Protein AF-A0A6P6FHD8-F1 (afdb_monomer_lite)

Structure (mmCIF, N/CA/C/O backbone):
data_AF-A0A6P6FHD8-F1
#
_entry.id   AF-A0A6P6FHD8-F1
#
loop_
_atom_site.group_PDB
_atom_site.id
_atom_site.type_symbol
_atom_site.label_atom_id
_atom_site.label_alt_id
_atom_site.label_comp_id
_atom_site.label_asym_id
_atom_site.label_entity_id
_atom_site.label_seq_id
_atom_site.pdbx_PDB_ins_code
_atom_site.Cartn_x
_atom_site.Cartn_y
_atom_site.Cartn_z
_atom_site.occupancy
_atom_site.B_iso_or_equiv
_atom_site.auth_seq_id
_atom_site.auth_comp_id
_atom_site.auth_asym_id
_atom_site.auth_atom_id
_atom_site.pdbx_PDB_model_num
ATOM 1 N N . MET A 1 1 ? 5.700 -15.766 -8.467 1.00 61.38 1 MET A N 1
ATOM 2 C CA . MET A 1 1 ? 6.392 -15.559 -9.759 1.00 61.38 1 MET A CA 1
ATOM 3 C C . MET A 1 1 ? 6.489 -14.069 -10.094 1.00 61.38 1 MET A C 1
ATOM 5 O O . MET A 1 1 ? 7.600 -13.615 -10.297 1.00 61.38 1 MET A O 1
ATOM 9 N N . ILE A 1 2 ? 5.397 -13.292 -10.017 1.00 71.56 2 ILE A N 1
ATOM 10 C CA . ILE A 1 2 ? 5.391 -11.840 -10.323 1.00 71.56 2 ILE A CA 1
ATOM 11 C C . ILE A 1 2 ? 6.159 -10.970 -9.311 1.00 71.56 2 ILE A C 1
ATOM 13 O O . ILE A 1 2 ? 6.911 -10.109 -9.736 1.00 71.56 2 ILE A O 1
ATOM 17 N N . HIS A 1 3 ? 6.087 -11.241 -8.001 1.00 72.62 3 HIS A N 1
ATOM 18 C CA . HIS A 1 3 ? 6.892 -10.513 -6.996 1.00 72.62 3 HIS A CA 1
ATOM 19 C C . HIS A 1 3 ? 8.392 -10.468 -7.352 1.00 72.62 3 HIS A C 1
ATOM 21 O O . HIS A 1 3 ? 9.055 -9.465 -7.118 1.00 72.62 3 HIS A O 1
ATOM 27 N N . LYS A 1 4 ? 8.956 -11.543 -7.922 1.00 75.69 4 LYS A N 1
ATOM 28 C CA . LYS A 1 4 ? 10.381 -11.575 -8.298 1.00 75.69 4 LYS A CA 1
ATOM 29 C C . LYS A 1 4 ? 10.700 -10.624 -9.457 1.00 75.69 4 LYS A C 1
ATOM 31 O O . LYS A 1 4 ? 11.794 -10.083 -9.502 1.00 75.69 4 LYS A O 1
ATOM 36 N N . ALA A 1 5 ? 9.731 -10.374 -10.339 1.00 73.56 5 ALA A N 1
ATOM 37 C CA . ALA A 1 5 ? 9.878 -9.441 -11.452 1.00 73.56 5 ALA A CA 1
ATOM 38 C C . ALA A 1 5 ? 9.969 -7.971 -10.993 1.00 73.56 5 ALA A C 1
ATOM 40 O O . ALA A 1 5 ? 10.436 -7.127 -11.744 1.00 73.56 5 ALA A O 1
ATOM 41 N N . LEU A 1 6 ? 9.592 -7.661 -9.745 1.00 72.75 6 LEU A N 1
ATOM 42 C CA . LEU A 1 6 ? 9.785 -6.336 -9.138 1.00 72.75 6 LEU A CA 1
ATOM 43 C C . LEU A 1 6 ? 11.226 -6.113 -8.631 1.00 72.75 6 LEU A C 1
ATOM 45 O O . LEU A 1 6 ? 11.512 -5.097 -8.006 1.00 72.75 6 LEU A O 1
ATOM 49 N N . GLY A 1 7 ? 12.141 -7.058 -8.877 1.00 74.94 7 GLY A N 1
ATOM 50 C CA . GLY A 1 7 ? 13.562 -6.914 -8.569 1.00 74.94 7 GLY A CA 1
ATOM 51 C C . GLY A 1 7 ? 14.296 -5.956 -9.515 1.00 74.94 7 GLY A C 1
ATOM 52 O O . GLY A 1 7 ? 13.869 -5.714 -10.645 1.00 74.94 7 GLY A O 1
ATOM 53 N N . TYR A 1 8 ? 15.444 -5.443 -9.060 1.00 73.31 8 TYR A N 1
ATOM 54 C CA . TYR A 1 8 ? 16.294 -4.503 -9.814 1.00 73.31 8 TYR A CA 1
ATOM 55 C C . TYR A 1 8 ? 16.806 -5.045 -11.151 1.00 73.31 8 TYR A C 1
ATOM 57 O O . TYR A 1 8 ? 17.111 -4.276 -12.055 1.00 73.31 8 TYR A O 1
ATOM 65 N N . GLU A 1 9 ? 16.887 -6.364 -11.302 1.00 74.94 9 GLU A N 1
ATOM 66 C CA . GLU A 1 9 ? 17.326 -7.009 -12.543 1.00 74.94 9 GLU A CA 1
ATOM 67 C C . GLU A 1 9 ? 16.374 -6.765 -13.736 1.00 74.94 9 GLU A C 1
ATOM 69 O O . GLU A 1 9 ? 16.738 -7.051 -14.872 1.00 74.94 9 GLU A O 1
ATOM 74 N N . TYR A 1 10 ? 15.192 -6.179 -13.495 1.00 77.12 10 TYR A N 1
ATOM 75 C CA . TYR A 1 10 ? 14.176 -5.871 -14.509 1.00 77.12 10 TYR A CA 1
ATOM 76 C C . TYR A 1 10 ? 13.843 -4.376 -14.638 1.00 77.12 10 TYR A C 1
ATOM 78 O O . TYR A 1 10 ? 12.777 -4.038 -15.153 1.00 77.12 10 TYR A O 1
ATOM 86 N N . LEU A 1 11 ? 14.733 -3.480 -14.193 1.00 76.06 11 LEU A N 1
ATOM 87 C CA . LEU A 1 11 ? 14.525 -2.020 -14.184 1.00 76.06 11 LEU A CA 1
ATOM 88 C C . LEU A 1 11 ? 13.953 -1.456 -15.499 1.00 76.06 11 LEU A C 1
ATOM 90 O O . LEU A 1 11 ? 13.030 -0.646 -15.470 1.00 76.06 11 LEU A O 1
ATOM 94 N N . GLU A 1 12 ? 14.458 -1.906 -16.650 1.00 79.81 12 GLU A N 1
ATOM 95 C CA . GLU A 1 12 ? 14.020 -1.430 -17.974 1.00 79.81 12 GLU A CA 1
ATOM 96 C C . GLU A 1 12 ? 12.585 -1.847 -18.339 1.00 79.81 12 GLU A C 1
ATOM 98 O O . GLU A 1 12 ? 11.952 -1.223 -19.188 1.00 79.81 12 GLU A O 1
ATOM 103 N N . ALA A 1 13 ? 12.052 -2.887 -17.692 1.00 82.56 13 ALA A N 1
ATOM 104 C CA . ALA A 1 13 ? 10.719 -3.429 -17.942 1.00 82.56 13 ALA A CA 1
ATOM 105 C C . ALA A 1 13 ? 9.700 -3.063 -16.850 1.00 82.56 13 ALA A C 1
ATOM 107 O O . ALA A 1 13 ? 8.546 -3.493 -16.918 1.00 82.56 13 ALA A O 1
ATOM 108 N N . TRP A 1 14 ? 10.097 -2.290 -15.834 1.00 83.94 14 TRP A N 1
ATOM 109 C CA . TRP A 1 14 ? 9.250 -2.018 -14.674 1.00 83.94 14 TRP A CA 1
ATOM 110 C C . TRP A 1 14 ? 7.933 -1.322 -15.016 1.00 83.94 14 TRP A C 1
ATOM 112 O O . TRP A 1 14 ? 6.928 -1.670 -14.407 1.00 83.94 14 TRP A O 1
ATOM 122 N N . CYS A 1 15 ? 7.891 -0.427 -16.007 1.00 83.25 15 CYS A N 1
ATOM 123 C CA . CYS A 1 15 ? 6.630 0.186 -16.441 1.00 83.25 15 CYS A CA 1
ATOM 124 C C . CYS A 1 15 ? 5.592 -0.884 -16.834 1.00 83.25 15 CYS A C 1
ATOM 126 O O . CYS A 1 15 ? 4.497 -0.926 -16.281 1.00 83.25 15 CYS A O 1
ATOM 128 N N . TYR A 1 16 ? 5.984 -1.848 -17.672 1.00 87.06 16 TYR A N 1
ATOM 129 C CA . TYR A 1 16 ? 5.112 -2.948 -18.087 1.00 87.06 16 TYR A CA 1
ATOM 130 C C . TYR A 1 16 ? 4.772 -3.905 -16.939 1.00 87.06 16 TYR A C 1
ATOM 132 O O . TYR A 1 16 ? 3.665 -4.441 -16.876 1.00 87.06 16 TYR A O 1
ATOM 140 N N . ILE A 1 17 ? 5.718 -4.146 -16.027 1.00 89.69 17 ILE A N 1
ATOM 141 C CA . ILE A 1 17 ? 5.516 -5.047 -14.885 1.00 89.69 17 ILE A CA 1
ATOM 142 C C . ILE A 1 17 ? 4.525 -4.441 -13.885 1.00 89.69 17 ILE A C 1
ATOM 144 O O . ILE A 1 17 ? 3.681 -5.166 -13.354 1.00 89.69 17 ILE A O 1
ATOM 148 N N . LEU A 1 18 ? 4.594 -3.133 -13.640 1.00 91.75 18 LEU A N 1
ATOM 149 C CA . LEU A 1 18 ? 3.688 -2.419 -12.741 1.00 91.75 18 LEU A CA 1
ATOM 150 C C . LEU A 1 18 ? 2.270 -2.357 -13.320 1.00 91.75 18 LEU A C 1
ATOM 152 O O . LEU A 1 18 ? 1.322 -2.709 -12.615 1.00 91.75 18 LEU A O 1
ATOM 156 N N . ASP A 1 19 ? 2.132 -2.064 -14.614 1.00 90.81 19 ASP A N 1
ATOM 157 C CA . ASP A 1 19 ? 0.843 -2.107 -15.315 1.00 90.81 19 ASP A CA 1
ATOM 158 C C . ASP A 1 19 ? 0.211 -3.504 -15.275 1.00 90.81 19 ASP A C 1
ATOM 160 O O . ASP A 1 19 ? -0.961 -3.673 -14.921 1.00 90.81 19 ASP A O 1
ATOM 164 N N . LEU A 1 20 ? 1.001 -4.542 -15.570 1.00 92.62 20 LEU A N 1
ATOM 165 C CA . LEU A 1 20 ? 0.544 -5.927 -15.485 1.00 92.62 20 LEU A CA 1
ATOM 166 C C . LEU A 1 20 ? 0.129 -6.296 -14.057 1.00 92.62 20 LEU A C 1
ATOM 168 O O . LEU A 1 20 ? -0.837 -7.033 -13.858 1.00 92.62 20 LEU A O 1
ATOM 172 N N . THR A 1 21 ? 0.840 -5.781 -13.057 1.00 92.12 21 THR A N 1
ATOM 173 C CA . THR A 1 21 ? 0.523 -6.014 -11.648 1.00 92.12 21 THR A CA 1
ATOM 174 C C . THR A 1 21 ? -0.792 -5.339 -11.253 1.00 92.12 21 THR A C 1
ATOM 176 O O . THR A 1 21 ? -1.614 -5.955 -10.572 1.00 92.12 21 THR A O 1
ATOM 179 N N . ALA A 1 22 ? -1.050 -4.118 -11.728 1.00 93.50 22 ALA A N 1
ATOM 180 C CA . ALA A 1 22 ? -2.329 -3.444 -11.530 1.00 93.50 22 ALA A CA 1
ATOM 181 C C . ALA A 1 22 ? -3.490 -4.250 -12.142 1.00 93.50 22 ALA A C 1
ATOM 183 O O . ALA A 1 22 ? -4.496 -4.507 -11.472 1.00 93.50 22 ALA A O 1
ATOM 184 N N . LEU A 1 23 ? -3.322 -4.723 -13.383 1.00 93.00 23 LEU A N 1
ATOM 185 C CA . LEU A 1 23 ? -4.288 -5.594 -14.061 1.00 93.00 23 LEU A CA 1
ATOM 186 C C . LEU A 1 23 ? -4.502 -6.911 -13.307 1.00 93.00 23 LEU A C 1
ATOM 188 O O . LEU A 1 23 ? -5.639 -7.364 -13.153 1.00 93.00 23 LEU A O 1
ATOM 192 N N . LEU A 1 24 ? -3.431 -7.513 -12.785 1.00 91.75 24 LEU A N 1
ATOM 193 C CA . LEU A 1 24 ? -3.511 -8.735 -11.991 1.00 91.75 24 LEU A CA 1
ATOM 194 C C . LEU A 1 24 ? -4.418 -8.546 -10.771 1.00 91.75 24 LEU A C 1
ATOM 196 O O . LEU A 1 24 ? -5.287 -9.392 -10.541 1.00 91.75 24 LEU A O 1
ATOM 200 N N . PHE A 1 25 ? -4.255 -7.456 -10.010 1.00 92.19 25 PHE A N 1
ATOM 201 C CA . PHE A 1 25 ? -5.134 -7.159 -8.875 1.00 92.19 25 PHE A CA 1
ATOM 202 C C . PHE A 1 25 ? -6.593 -7.048 -9.318 1.00 92.19 25 PHE A C 1
ATOM 204 O O . PHE A 1 25 ? -7.464 -7.677 -8.717 1.00 92.19 25 PHE A O 1
ATOM 211 N N . GLN A 1 26 ? -6.863 -6.314 -10.397 1.00 90.56 26 GLN A N 1
ATOM 212 C CA . GLN A 1 26 ? -8.224 -6.107 -10.901 1.00 90.56 26 GLN A CA 1
ATOM 213 C C . GLN A 1 26 ? -8.906 -7.417 -11.329 1.00 90.56 26 GLN A C 1
ATOM 215 O O . GLN A 1 26 ? -10.087 -7.616 -11.043 1.00 90.56 26 GLN A O 1
ATOM 220 N N . VAL A 1 27 ? -8.172 -8.335 -11.968 1.00 88.81 27 VAL A N 1
ATOM 221 C CA . VAL A 1 27 ? -8.723 -9.604 -12.478 1.00 88.81 27 VAL A CA 1
ATOM 222 C C . VAL A 1 27 ? -8.851 -10.661 -11.379 1.00 88.81 27 VAL A C 1
ATOM 224 O O . VAL A 1 27 ? -9.877 -11.330 -11.265 1.00 88.81 27 VAL A O 1
ATOM 227 N N . THR A 1 28 ? -7.809 -10.835 -10.563 1.00 83.38 28 THR A N 1
ATOM 228 C CA . THR A 1 28 ? -7.702 -11.960 -9.608 1.00 83.38 28 THR A CA 1
ATOM 229 C C . THR A 1 28 ? -8.173 -11.619 -8.198 1.00 83.38 28 THR A C 1
ATOM 231 O O . THR A 1 28 ? -8.321 -12.497 -7.347 1.00 83.38 28 THR A O 1
ATOM 234 N N . GLY A 1 29 ? -8.463 -10.347 -7.955 1.00 69.06 29 GLY A N 1
ATOM 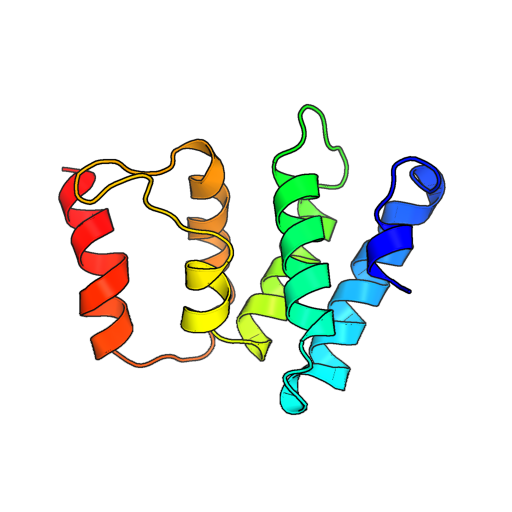235 C CA . GLY A 1 29 ? -8.748 -9.776 -6.654 1.00 69.06 29 GLY A CA 1
ATOM 236 C C . GLY A 1 29 ? -9.792 -10.470 -5.790 1.00 69.06 29 GLY A C 1
ATOM 237 O O . GLY A 1 29 ? -9.639 -10.579 -4.573 1.00 69.06 29 GLY A O 1
ATOM 238 N N . LYS A 1 30 ? -10.837 -11.005 -6.426 1.00 69.81 30 LYS A N 1
ATOM 239 C CA . LYS A 1 30 ? -11.930 -11.704 -5.735 1.00 69.81 30 LYS A CA 1
ATOM 240 C C . LYS A 1 30 ? -11.475 -12.997 -5.054 1.00 69.81 30 LYS A C 1
ATOM 242 O O . LYS A 1 30 ? -12.120 -13.431 -4.107 1.00 69.81 30 LYS A O 1
ATOM 247 N N . ALA A 1 31 ? -10.369 -13.590 -5.503 1.00 67.62 31 ALA A N 1
ATOM 248 C CA . ALA A 1 31 ? -9.838 -14.830 -4.948 1.00 67.62 31 ALA A CA 1
ATOM 249 C C . ALA A 1 31 ? -9.008 -14.628 -3.664 1.00 67.62 31 ALA A C 1
ATOM 251 O O . ALA A 1 31 ? -8.616 -15.627 -3.067 1.00 67.62 31 ALA A O 1
ATOM 252 N N . ARG A 1 32 ? -8.721 -13.373 -3.247 1.00 68.38 32 ARG A N 1
ATOM 253 C CA . ARG A 1 32 ? -7.929 -13.008 -2.043 1.00 68.38 32 ARG A CA 1
ATOM 254 C C . ARG A 1 32 ? -6.730 -13.939 -1.792 1.00 68.38 32 ARG A C 1
ATOM 256 O O . ARG A 1 32 ? -6.507 -14.421 -0.685 1.00 68.38 32 ARG A O 1
ATOM 263 N N . SER A 1 33 ? -5.965 -14.216 -2.847 1.00 78.81 33 SER A N 1
ATOM 264 C CA . SER A 1 33 ? -4.816 -15.120 -2.767 1.00 78.81 33 SER A CA 1
ATOM 265 C C . SER A 1 33 ? -3.720 -14.527 -1.871 1.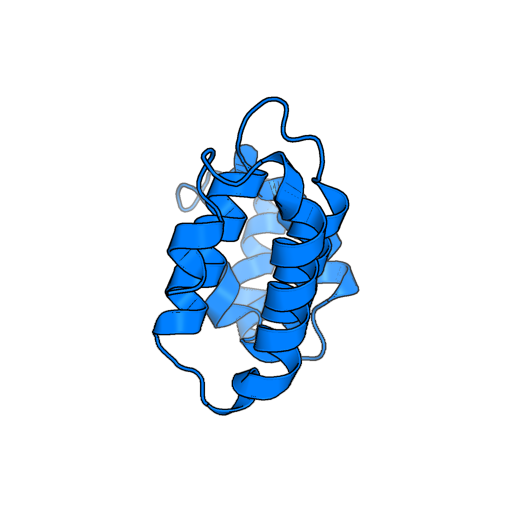00 78.81 33 SER A C 1
ATOM 267 O O . SER A 1 33 ? -3.409 -13.342 -2.018 1.00 78.81 33 SER A O 1
ATOM 269 N N . PRO A 1 34 ? -3.054 -15.325 -1.012 1.00 83.94 34 PRO A N 1
ATOM 270 C CA . PRO A 1 34 ? -1.920 -14.857 -0.208 1.00 83.94 34 PRO A CA 1
ATOM 271 C C . PRO A 1 34 ? -0.779 -14.295 -1.071 1.00 83.94 34 PRO A C 1
ATOM 273 O O . PRO A 1 34 ? -0.036 -13.423 -0.635 1.00 83.94 34 PRO A O 1
ATOM 276 N N . GLN A 1 35 ? -0.675 -14.720 -2.334 1.00 85.94 35 GLN A N 1
ATOM 277 C CA . GLN A 1 35 ? 0.312 -14.183 -3.271 1.00 85.94 35 GLN A CA 1
ATOM 278 C C . GLN A 1 35 ? 0.083 -12.699 -3.597 1.00 85.94 35 GLN A C 1
ATOM 280 O O . GLN A 1 35 ? 1.047 -11.988 -3.859 1.00 85.94 35 GLN A O 1
ATOM 285 N N . LEU A 1 36 ? -1.168 -12.223 -3.572 1.00 87.50 36 LEU A N 1
ATOM 286 C CA . LEU A 1 36 ? -1.493 -10.813 -3.816 1.00 87.50 36 LEU A CA 1
ATOM 287 C C . LEU A 1 36 ? -1.010 -9.919 -2.672 1.00 87.50 36 LEU A C 1
ATOM 289 O O . LEU A 1 36 ? -0.561 -8.803 -2.917 1.00 87.50 36 LEU A O 1
ATOM 293 N N . VAL A 1 37 ? -1.052 -10.427 -1.438 1.00 89.75 37 VAL A N 1
ATOM 294 C CA . VAL A 1 37 ? -0.526 -9.728 -0.257 1.00 89.75 37 VAL A CA 1
ATOM 295 C C . VAL A 1 37 ? 0.992 -9.586 -0.359 1.00 89.75 37 VAL A C 1
ATOM 297 O O . VAL A 1 37 ? 1.525 -8.505 -0.130 1.00 89.75 37 VAL A O 1
ATOM 300 N N . GLU A 1 38 ? 1.689 -10.644 -0.777 1.00 90.94 38 GLU A N 1
ATOM 301 C CA . GLU A 1 38 ? 3.140 -10.596 -0.982 1.00 90.94 38 GLU A CA 1
ATOM 302 C C . GLU A 1 38 ? 3.533 -9.612 -2.093 1.00 90.94 38 GLU A C 1
ATOM 304 O O . GLU A 1 38 ? 4.472 -8.844 -1.919 1.00 90.94 38 GLU A O 1
ATOM 309 N N . ILE A 1 39 ? 2.789 -9.571 -3.205 1.00 92.06 39 ILE A N 1
ATOM 310 C CA . ILE A 1 39 ? 3.019 -8.591 -4.281 1.00 92.06 39 ILE A CA 1
ATOM 311 C C . ILE A 1 39 ? 2.805 -7.157 -3.777 1.00 92.06 39 ILE A C 1
ATOM 313 O O . ILE A 1 39 ? 3.607 -6.275 -4.076 1.00 92.06 39 ILE A O 1
ATOM 317 N N . LEU A 1 40 ? 1.751 -6.914 -2.989 1.00 93.69 40 LEU A N 1
ATOM 318 C CA . LEU A 1 40 ? 1.512 -5.599 -2.396 1.00 93.69 40 LEU A CA 1
ATOM 319 C C . LEU A 1 40 ? 2.658 -5.183 -1.460 1.00 93.69 40 LEU A C 1
ATOM 321 O O . LEU A 1 40 ? 3.040 -4.013 -1.459 1.00 93.69 40 LEU A O 1
ATOM 325 N N . ARG A 1 41 ? 3.241 -6.127 -0.707 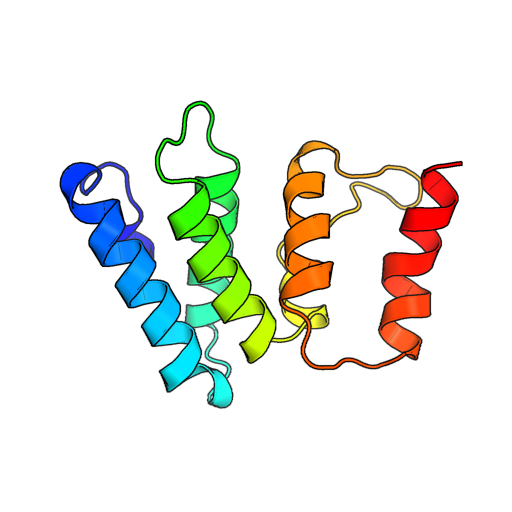1.00 93.31 41 ARG A N 1
ATOM 326 C CA . ARG A 1 41 ? 4.396 -5.853 0.162 1.00 93.31 41 ARG A CA 1
ATOM 327 C C . ARG A 1 41 ? 5.587 -5.370 -0.659 1.00 93.31 41 ARG A C 1
ATOM 329 O O . ARG A 1 41 ? 6.140 -4.322 -0.338 1.00 93.31 41 ARG A O 1
ATOM 336 N N . SER A 1 42 ? 5.925 -6.064 -1.748 1.00 92.44 42 SER A N 1
ATOM 337 C CA . SER A 1 42 ? 7.032 -5.649 -2.622 1.00 92.44 42 SER A CA 1
ATOM 338 C C . SER A 1 42 ? 6.777 -4.290 -3.253 1.00 92.44 42 SER A C 1
ATOM 340 O O . SER A 1 42 ? 7.699 -3.494 -3.350 1.00 92.44 42 SER A O 1
ATOM 342 N N . LEU A 1 43 ? 5.542 -4.009 -3.685 1.00 92.94 43 LEU A N 1
ATOM 343 C CA . LEU A 1 43 ? 5.194 -2.705 -4.256 1.00 92.94 43 LEU A CA 1
ATOM 344 C C . LEU A 1 43 ? 5.378 -1.581 -3.237 1.00 92.94 43 LEU A C 1
ATOM 346 O O . LEU A 1 43 ? 5.898 -0.523 -3.575 1.00 92.94 43 LEU A O 1
ATOM 350 N N . ALA A 1 44 ? 4.984 -1.815 -1.987 1.00 92.69 44 ALA A N 1
ATOM 351 C CA . ALA A 1 44 ? 5.172 -0.853 -0.915 1.00 92.69 44 ALA A CA 1
ATOM 352 C C . ALA A 1 44 ? 6.661 -0.631 -0.609 1.00 92.69 44 ALA A C 1
ATOM 354 O O . ALA A 1 44 ? 7.084 0.503 -0.403 1.00 92.69 44 ALA A O 1
ATOM 355 N N . GLU A 1 45 ? 7.465 -1.690 -0.555 1.00 90.94 45 GLU A N 1
ATOM 356 C CA . GLU A 1 45 ? 8.920 -1.595 -0.370 1.00 90.94 45 GLU A CA 1
ATOM 357 C C . GLU A 1 45 ? 9.598 -0.876 -1.543 1.00 90.94 45 GLU A C 1
ATOM 359 O O . GLU A 1 45 ? 10.435 -0.001 -1.327 1.00 90.94 45 GLU A O 1
ATOM 364 N N . LEU A 1 46 ? 9.180 -1.182 -2.773 1.00 89.75 46 LEU A N 1
ATOM 365 C CA . LEU A 1 46 ? 9.653 -0.536 -3.992 1.00 89.75 46 LEU A CA 1
ATOM 366 C C . LEU A 1 46 ? 9.320 0.960 -3.995 1.00 89.75 46 LEU A C 1
ATOM 368 O O . LEU A 1 46 ? 10.174 1.784 -4.313 1.00 89.75 46 LEU A O 1
ATOM 372 N N . ARG A 1 47 ? 8.097 1.322 -3.589 1.00 90.50 47 ARG A N 1
ATOM 373 C CA . ARG A 1 47 ? 7.646 2.717 -3.510 1.00 90.50 47 ARG A CA 1
ATOM 374 C C . ARG A 1 47 ? 8.428 3.542 -2.486 1.00 90.50 47 ARG A C 1
ATOM 376 O O . ARG A 1 47 ? 8.645 4.734 -2.714 1.00 90.50 47 ARG A O 1
ATOM 383 N N . ASP A 1 48 ? 8.837 2.911 -1.388 1.00 88.38 48 ASP A N 1
ATOM 384 C CA . ASP A 1 48 ? 9.657 3.515 -0.332 1.00 88.38 48 ASP A CA 1
ATOM 385 C C . ASP A 1 48 ? 11.133 3.673 -0.727 1.00 88.38 48 ASP A C 1
ATOM 387 O O . ASP A 1 48 ? 11.894 4.339 -0.016 1.00 88.38 48 ASP A O 1
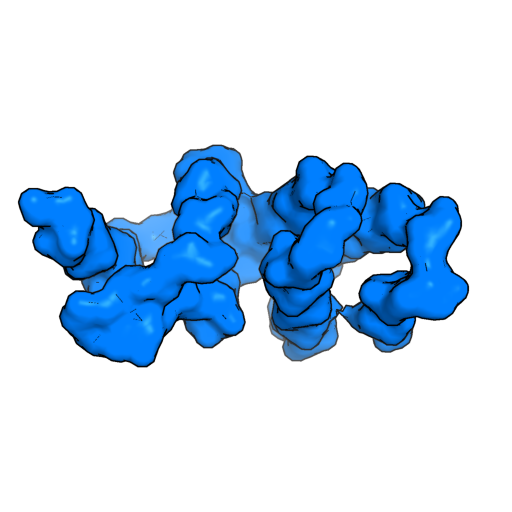ATOM 391 N N . PHE A 1 49 ? 11.565 3.060 -1.831 1.00 84.56 49 PHE A N 1
ATOM 392 C CA . PHE A 1 49 ? 12.957 3.098 -2.245 1.00 84.56 49 PHE A CA 1
ATOM 393 C C . PHE A 1 49 ? 13.379 4.499 -2.716 1.00 84.56 49 PHE A C 1
ATOM 395 O O . PHE A 1 49 ? 12.676 5.181 -3.467 1.00 84.56 49 PHE A O 1
ATOM 402 N N . TYR A 1 50 ? 14.563 4.936 -2.281 1.00 61.31 50 TYR A N 1
ATOM 403 C CA . TYR A 1 50 ? 15.100 6.258 -2.605 1.00 61.31 50 TYR A CA 1
ATOM 404 C C . TYR A 1 50 ? 15.388 6.379 -4.112 1.00 61.31 50 TYR A C 1
ATOM 406 O O . TYR A 1 50 ? 15.977 5.475 -4.701 1.00 61.31 50 TYR A O 1
ATOM 414 N N . ASN A 1 51 ? 15.012 7.505 -4.732 1.00 66.75 51 ASN A N 1
ATOM 415 C CA . ASN A 1 51 ? 15.187 7.773 -6.170 1.00 66.75 51 ASN A CA 1
ATOM 416 C C . ASN A 1 51 ? 14.413 6.846 -7.134 1.00 66.75 51 ASN A C 1
ATOM 418 O O . ASN A 1 51 ? 14.769 6.729 -8.307 1.00 66.75 51 ASN A O 1
ATOM 422 N N . PHE A 1 52 ? 13.333 6.211 -6.677 1.00 74.12 52 PHE A N 1
ATOM 423 C CA . PHE A 1 52 ? 12.444 5.467 -7.566 1.00 74.12 52 PHE A CA 1
ATOM 424 C C . PHE A 1 52 ? 11.774 6.410 -8.587 1.00 74.12 52 PHE A C 1
ATOM 426 O O . PHE A 1 52 ? 11.148 7.396 -8.206 1.00 74.12 52 PHE A O 1
ATOM 433 N N . SER A 1 53 ? 11.930 6.134 -9.886 1.00 80.31 53 SER A N 1
ATOM 434 C CA . SER A 1 53 ? 11.448 6.999 -10.978 1.00 80.31 53 SER A CA 1
ATOM 435 C C . SER A 1 53 ? 10.010 6.702 -11.414 1.00 80.31 53 SER A C 1
ATOM 437 O O . SER A 1 53 ? 9.333 7.592 -11.920 1.00 80.31 53 SER A O 1
ATOM 439 N N . LEU A 1 54 ? 9.524 5.479 -11.184 1.00 85.44 54 LEU A N 1
ATOM 440 C CA . LEU A 1 54 ? 8.203 4.997 -11.619 1.00 85.44 54 LEU A CA 1
ATOM 441 C C . LEU A 1 54 ? 7.163 5.070 -10.495 1.00 85.44 54 LEU A C 1
ATOM 443 O O . LEU A 1 54 ? 6.336 4.177 -10.309 1.00 85.44 54 LEU A O 1
ATOM 447 N N . ILE A 1 55 ? 7.240 6.143 -9.704 1.00 89.62 55 ILE A N 1
ATOM 448 C CA . ILE A 1 55 ? 6.383 6.384 -8.537 1.00 89.62 55 ILE A CA 1
ATOM 449 C C . ILE A 1 55 ? 4.910 6.239 -8.898 1.00 89.62 55 ILE A C 1
ATOM 451 O O . ILE A 1 55 ? 4.196 5.495 -8.233 1.00 89.62 55 ILE A O 1
ATOM 455 N N . ASN A 1 56 ? 4.483 6.911 -9.965 1.00 90.44 56 ASN A N 1
ATOM 456 C CA . ASN A 1 56 ? 3.082 6.948 -10.365 1.00 90.44 56 ASN A CA 1
ATOM 457 C C . ASN A 1 56 ? 2.571 5.560 -10.767 1.00 90.44 56 ASN A C 1
ATOM 459 O O . ASN A 1 56 ? 1.456 5.203 -10.405 1.00 90.44 56 ASN A O 1
ATOM 463 N N . ASP A 1 57 ? 3.387 4.761 -11.456 1.00 91.12 57 ASP A N 1
ATOM 464 C CA . ASP A 1 57 ? 3.018 3.410 -11.889 1.00 91.12 57 ASP A CA 1
ATOM 465 C C . ASP A 1 57 ? 2.902 2.452 -10.691 1.00 91.12 57 ASP A C 1
ATOM 467 O O . ASP A 1 57 ? 1.968 1.651 -10.601 1.00 91.12 57 ASP A O 1
ATOM 471 N N . ALA A 1 58 ? 3.805 2.570 -9.710 1.00 92.94 58 ALA A N 1
ATOM 472 C CA . ALA A 1 58 ? 3.705 1.796 -8.474 1.00 92.94 58 ALA A CA 1
ATOM 473 C C . ALA A 1 58 ? 2.496 2.220 -7.637 1.00 92.94 58 ALA A C 1
ATOM 475 O O . ALA A 1 58 ? 1.749 1.368 -7.159 1.00 92.94 58 ALA A O 1
ATOM 476 N N . GLU A 1 59 ? 2.267 3.524 -7.484 1.00 94.50 59 GLU A N 1
ATOM 477 C CA . GLU A 1 59 ? 1.095 4.059 -6.792 1.00 94.50 59 GLU A CA 1
ATOM 478 C C . GLU A 1 59 ? -0.209 3.663 -7.498 1.00 94.50 59 GLU A C 1
ATOM 480 O O . GLU A 1 59 ? -1.179 3.314 -6.827 1.00 94.50 59 GLU A O 1
ATOM 485 N N . TYR A 1 60 ? -0.222 3.600 -8.831 1.00 94.50 60 TYR A N 1
ATOM 486 C CA . TYR A 1 60 ? -1.345 3.087 -9.615 1.00 94.50 60 TYR A CA 1
ATOM 487 C C . TYR A 1 60 ? -1.620 1.605 -9.321 1.00 94.50 60 TYR A C 1
ATOM 489 O O . TYR A 1 60 ? -2.762 1.231 -9.029 1.00 94.50 60 TYR A O 1
ATOM 497 N N . ALA A 1 61 ? -0.583 0.761 -9.312 1.00 95.00 61 ALA A N 1
ATOM 498 C CA . ALA A 1 61 ? -0.712 -0.653 -8.960 1.00 95.00 61 ALA A CA 1
ATOM 499 C C . ALA A 1 61 ? -1.185 -0.855 -7.507 1.00 95.00 61 ALA A C 1
ATOM 501 O O . ALA A 1 61 ? -2.048 -1.697 -7.243 1.00 95.00 61 ALA A O 1
ATOM 502 N N . ILE A 1 62 ? -0.689 -0.044 -6.568 1.00 95.44 62 ILE A N 1
ATOM 503 C CA . ILE A 1 62 ? -1.130 -0.042 -5.165 1.00 95.44 62 ILE A CA 1
ATOM 504 C C . ILE A 1 62 ? -2.585 0.435 -5.054 1.00 95.44 62 ILE A C 1
ATOM 506 O O . ILE A 1 62 ? -3.377 -0.164 -4.328 1.00 95.44 62 ILE A O 1
ATOM 510 N N . GLY A 1 63 ? -2.984 1.452 -5.818 1.00 95.00 63 GLY A N 1
ATOM 511 C CA . GLY A 1 63 ? -4.367 1.920 -5.916 1.00 95.00 63 GLY A CA 1
ATOM 512 C C . GLY A 1 63 ? -5.324 0.831 -6.402 1.00 95.00 63 GLY A C 1
ATOM 513 O O . GLY A 1 63 ? -6.401 0.640 -5.830 1.00 95.00 63 GLY A O 1
ATOM 514 N N . ALA A 1 64 ? -4.915 0.057 -7.411 1.00 94.31 64 ALA A N 1
ATOM 515 C CA . ALA A 1 64 ? -5.661 -1.113 -7.868 1.00 94.31 64 ALA A CA 1
ATOM 516 C C . ALA A 1 64 ? -5.789 -2.174 -6.761 1.00 94.31 64 ALA A C 1
ATOM 518 O O . ALA A 1 64 ? -6.875 -2.724 -6.561 1.00 94.31 64 ALA A O 1
ATOM 519 N N . ALA A 1 65 ? -4.723 -2.413 -5.992 1.00 93.50 65 ALA A N 1
ATOM 520 C CA . ALA A 1 65 ? -4.757 -3.312 -4.843 1.00 93.50 65 ALA A CA 1
ATOM 521 C C . ALA A 1 65 ? -5.712 -2.819 -3.741 1.00 93.50 65 ALA A C 1
ATOM 523 O O . ALA A 1 65 ? -6.477 -3.623 -3.213 1.00 93.50 65 ALA A O 1
ATOM 524 N N . ILE A 1 66 ? -5.743 -1.516 -3.433 1.00 93.56 66 ILE A N 1
ATOM 525 C CA . ILE A 1 66 ? -6.658 -0.921 -2.438 1.00 93.56 66 ILE A CA 1
ATOM 526 C C . ILE A 1 66 ? -8.120 -1.168 -2.812 1.00 93.56 66 ILE A C 1
ATOM 528 O O . ILE A 1 66 ? -8.903 -1.626 -1.976 1.00 93.56 66 ILE A O 1
ATOM 532 N N . ARG A 1 67 ? -8.483 -0.924 -4.077 1.00 91.25 67 ARG A N 1
ATOM 533 C CA . ARG A 1 67 ? -9.852 -1.120 -4.593 1.00 91.25 67 ARG A CA 1
ATOM 534 C C . ARG A 1 67 ? -10.337 -2.562 -4.446 1.00 91.25 67 ARG A C 1
ATOM 536 O O . ARG A 1 67 ? -11.535 -2.807 -4.344 1.00 91.25 67 ARG A O 1
ATOM 543 N N . VAL A 1 68 ? -9.403 -3.504 -4.468 1.00 90.50 68 VAL A N 1
ATOM 544 C CA . VAL A 1 68 ? -9.658 -4.937 -4.571 1.00 90.50 68 VAL A CA 1
ATOM 545 C C . VAL A 1 68 ? -9.557 -5.655 -3.224 1.00 90.50 68 VAL A C 1
ATOM 547 O O . VAL A 1 68 ? -10.451 -6.414 -2.851 1.00 90.50 68 VAL A O 1
ATOM 550 N N . LEU A 1 69 ? -8.454 -5.448 -2.503 1.00 89.00 69 LEU A N 1
ATOM 551 C CA . LEU A 1 69 ? -8.153 -6.109 -1.232 1.00 89.00 69 LEU A CA 1
ATOM 552 C C . LEU A 1 69 ? -8.829 -5.411 -0.047 1.00 89.00 69 LEU A C 1
ATOM 554 O O . LEU A 1 69 ? -9.013 -6.030 1.004 1.00 89.00 69 LEU A O 1
ATOM 558 N N . GLY A 1 70 ? -9.223 -4.150 -0.231 1.00 88.50 70 GLY A N 1
ATOM 559 C CA . GLY A 1 70 ? -9.843 -3.323 0.789 1.00 88.50 70 GLY A CA 1
ATOM 560 C C . GLY A 1 70 ? -8.834 -2.673 1.732 1.00 88.50 70 GLY A C 1
ATOM 561 O O . GLY A 1 70 ? -7.679 -3.087 1.851 1.00 88.50 70 GLY A O 1
ATOM 562 N N . LEU A 1 71 ? -9.312 -1.638 2.420 1.00 88.38 71 LEU A N 1
ATOM 563 C CA . LEU A 1 71 ? -8.506 -0.795 3.299 1.00 88.38 71 LEU A CA 1
ATOM 564 C C . LEU A 1 71 ? -7.858 -1.576 4.451 1.00 88.38 71 LEU A C 1
ATOM 566 O O . LEU A 1 71 ? -6.689 -1.357 4.748 1.00 88.38 71 LEU A O 1
ATOM 570 N N . GLU A 1 72 ? -8.598 -2.497 5.068 1.00 87.56 72 GLU A N 1
ATOM 571 C CA . GLU A 1 72 ? -8.131 -3.289 6.211 1.00 87.56 72 GLU A CA 1
ATOM 572 C C . GLU A 1 72 ? -6.902 -4.132 5.857 1.00 87.56 72 GLU A C 1
ATOM 574 O O . GLU A 1 72 ? -5.864 -4.026 6.507 1.00 87.56 72 GLU A O 1
ATOM 579 N N . THR A 1 73 ? -6.974 -4.903 4.768 1.00 88.69 73 THR A N 1
ATOM 580 C CA . THR A 1 73 ? -5.848 -5.716 4.285 1.00 88.69 73 THR A CA 1
ATOM 581 C C . THR A 1 73 ? -4.623 -4.853 3.983 1.00 88.69 73 THR A C 1
ATOM 583 O O . THR A 1 73 ? -3.502 -5.226 4.323 1.00 88.69 73 THR A O 1
ATOM 586 N N . VAL A 1 74 ? -4.834 -3.694 3.350 1.00 91.94 74 VAL A N 1
ATOM 587 C CA . VAL A 1 74 ? -3.748 -2.785 2.968 1.00 91.94 74 VAL A CA 1
ATOM 588 C C . VAL A 1 74 ? -3.097 -2.155 4.192 1.00 91.94 74 VAL A C 1
ATOM 590 O O . VAL A 1 74 ? -1.877 -2.187 4.286 1.00 91.94 74 VAL A O 1
ATOM 593 N N . LEU A 1 75 ? -3.869 -1.610 5.135 1.00 90.56 75 LEU A N 1
ATOM 594 C CA . LEU A 1 75 ? -3.321 -0.943 6.322 1.00 90.56 75 LEU A CA 1
ATOM 595 C C . LEU A 1 75 ? -2.687 -1.918 7.317 1.00 90.56 75 LEU A C 1
ATOM 597 O O . LEU A 1 75 ? -1.738 -1.542 8.000 1.00 90.56 75 LEU A O 1
ATOM 601 N N . ASN A 1 76 ? -3.147 -3.170 7.356 1.00 89.44 76 ASN A N 1
ATOM 602 C CA . ASN A 1 76 ? -2.473 -4.227 8.111 1.00 89.44 76 ASN A CA 1
ATOM 603 C C . ASN A 1 76 ? -1.088 -4.557 7.530 1.00 89.44 76 ASN A C 1
ATOM 605 O O . ASN A 1 76 ? -0.190 -4.956 8.268 1.00 89.44 76 ASN A O 1
ATOM 609 N N . LEU A 1 77 ? -0.901 -4.396 6.216 1.00 92.38 77 LEU A N 1
ATOM 610 C CA . LEU A 1 77 ? 0.369 -4.668 5.541 1.00 92.38 77 LEU A CA 1
ATOM 611 C C . LEU A 1 77 ? 1.288 -3.439 5.469 1.00 92.38 77 LEU A C 1
ATOM 613 O O . LEU A 1 77 ? 2.503 -3.568 5.600 1.00 92.38 77 LEU A O 1
ATOM 617 N N . ILE A 1 78 ? 0.714 -2.257 5.242 1.00 92.88 78 ILE A N 1
ATOM 618 C CA . ILE A 1 78 ? 1.399 -0.971 5.089 1.00 92.88 78 ILE A CA 1
ATOM 619 C C . ILE A 1 78 ? 0.888 -0.039 6.200 1.00 92.88 78 ILE A C 1
ATOM 621 O O . ILE A 1 78 ? 0.019 0.806 5.962 1.00 92.88 78 ILE A O 1
ATOM 625 N N . PRO A 1 79 ? 1.382 -0.203 7.440 1.00 90.31 79 PRO A N 1
ATOM 626 C CA . PRO A 1 79 ? 0.853 0.529 8.578 1.00 90.31 79 PRO A CA 1
ATOM 627 C C . PRO A 1 79 ? 1.245 2.008 8.526 1.00 90.31 79 PRO A C 1
ATOM 629 O O . PRO A 1 79 ? 2.414 2.374 8.360 1.00 90.31 79 PRO A O 1
ATOM 632 N N . LEU A 1 80 ? 0.247 2.868 8.740 1.00 90.25 80 LEU A N 1
ATOM 633 C CA . LEU A 1 80 ? 0.414 4.319 8.879 1.00 90.25 80 LEU A CA 1
ATOM 634 C C . LEU A 1 80 ? 0.891 4.745 10.277 1.00 90.25 80 LEU A C 1
ATOM 636 O O . LEU A 1 80 ? 1.250 5.903 10.471 1.00 90.25 80 LEU A O 1
ATOM 640 N N . LYS A 1 81 ? 0.916 3.826 11.246 1.00 87.62 81 LYS A N 1
ATOM 641 C CA . LYS A 1 81 ? 1.434 4.046 12.602 1.00 87.62 81 LYS A CA 1
ATOM 642 C C . LYS A 1 81 ? 2.699 3.223 12.832 1.00 87.62 81 LYS A C 1
ATOM 644 O O . LYS A 1 81 ? 2.807 2.107 12.331 1.00 87.62 81 LYS A O 1
ATOM 649 N N . VAL A 1 82 ? 3.638 3.769 13.601 1.00 84.44 82 VAL A N 1
ATOM 650 C CA . VAL A 1 82 ? 4.813 3.039 14.120 1.00 84.44 82 VAL A CA 1
ATOM 651 C C . VAL A 1 82 ? 4.548 2.543 15.544 1.00 84.44 82 VAL A C 1
ATOM 653 O O . VAL A 1 82 ? 4.990 1.463 15.922 1.00 84.44 82 VAL A O 1
ATOM 656 N N . SER A 1 83 ? 3.801 3.326 16.320 1.00 82.81 83 SER A N 1
ATOM 657 C CA . SER A 1 83 ? 3.301 3.008 17.660 1.00 82.81 83 SER A CA 1
ATOM 658 C C . SER A 1 83 ? 1.984 3.757 17.894 1.00 82.81 83 SER A C 1
ATOM 660 O O . SER A 1 83 ? 1.579 4.559 17.048 1.00 82.81 83 SER A O 1
ATOM 662 N N . ASP A 1 84 ? 1.321 3.533 19.031 1.00 78.12 84 ASP A N 1
ATOM 663 C CA . ASP A 1 84 ? 0.020 4.157 19.332 1.00 78.12 84 ASP A CA 1
ATOM 664 C C . ASP A 1 84 ? 0.040 5.692 19.257 1.00 78.12 84 ASP A C 1
ATOM 666 O O . ASP A 1 84 ? -0.965 6.290 18.875 1.00 78.12 84 ASP A O 1
ATOM 670 N N . ASN A 1 85 ? 1.200 6.308 19.515 1.00 81.69 85 ASN A N 1
ATOM 671 C CA . ASN A 1 85 ? 1.384 7.761 19.542 1.00 81.69 85 ASN A CA 1
ATOM 672 C C . ASN A 1 85 ? 2.310 8.293 18.433 1.00 81.69 85 ASN A C 1
ATOM 674 O O . ASN A 1 85 ? 2.740 9.442 18.506 1.00 81.69 85 ASN A O 1
ATOM 678 N N . ALA A 1 86 ? 2.673 7.486 17.430 1.00 85.81 86 ALA A N 1
ATOM 679 C CA . ALA A 1 86 ? 3.609 7.918 16.390 1.00 85.81 86 ALA A CA 1
ATOM 680 C C . ALA A 1 86 ? 3.152 7.533 14.982 1.00 85.81 86 ALA A C 1
ATOM 682 O O . ALA A 1 86 ? 2.969 6.355 14.658 1.00 85.81 86 ALA A O 1
ATOM 683 N N . ILE A 1 87 ? 3.049 8.543 14.115 1.00 87.81 87 ILE A N 1
ATOM 684 C CA . ILE A 1 87 ? 2.728 8.378 12.696 1.00 87.81 87 ILE A CA 1
ATOM 685 C C . ILE A 1 87 ? 3.973 7.926 11.930 1.00 87.81 87 ILE A C 1
ATOM 687 O O . ILE A 1 87 ? 5.078 8.443 12.111 1.00 87.81 87 ILE A O 1
ATOM 691 N N . ASN A 1 88 ? 3.786 6.979 11.017 1.00 89.75 88 ASN A N 1
ATOM 692 C CA . ASN A 1 88 ? 4.818 6.544 10.093 1.00 89.75 88 ASN A CA 1
ATOM 693 C C . ASN A 1 88 ? 4.952 7.535 8.931 1.00 89.75 88 ASN A C 1
ATOM 695 O O . ASN A 1 88 ? 4.356 7.357 7.868 1.00 89.75 88 ASN A O 1
ATOM 699 N N . LEU A 1 89 ? 5.773 8.571 9.122 1.00 87.88 89 LEU A N 1
ATOM 700 C CA . LEU A 1 89 ? 6.007 9.616 8.118 1.00 87.88 89 LEU A CA 1
ATOM 701 C C . LEU A 1 89 ? 6.531 9.082 6.776 1.00 87.88 89 LEU A C 1
ATOM 703 O O . LEU A 1 89 ? 6.316 9.722 5.754 1.00 87.88 89 LEU A O 1
ATOM 707 N N . LYS A 1 90 ? 7.174 7.906 6.748 1.00 88.81 90 LYS A N 1
ATOM 708 C CA . LYS A 1 90 ? 7.635 7.283 5.497 1.00 88.81 90 LYS A CA 1
ATOM 709 C C . LYS A 1 90 ? 6.492 6.726 4.652 1.00 88.81 90 LYS A C 1
ATOM 711 O O . LYS A 1 90 ? 6.666 6.563 3.454 1.00 88.81 90 LYS A O 1
ATOM 716 N N . ARG A 1 91 ? 5.336 6.444 5.261 1.00 91.25 91 ARG A N 1
ATOM 717 C CA . ARG A 1 91 ? 4.166 5.835 4.609 1.00 91.25 91 ARG A CA 1
ATOM 718 C C . ARG A 1 91 ? 3.014 6.817 4.393 1.00 91.25 91 ARG A C 1
ATOM 720 O O . ARG A 1 91 ? 1.953 6.416 3.930 1.00 91.25 91 ARG A O 1
ATOM 727 N N . THR A 1 92 ? 3.200 8.106 4.682 1.00 90.44 92 THR A N 1
ATOM 728 C CA . THR A 1 92 ? 2.154 9.135 4.504 1.00 90.44 92 THR A CA 1
ATOM 729 C C . THR A 1 92 ? 1.767 9.359 3.043 1.00 90.44 92 THR A C 1
ATOM 731 O O . THR A 1 92 ? 0.651 9.806 2.788 1.00 90.44 92 THR A O 1
ATOM 734 N N . TRP A 1 93 ? 2.616 8.965 2.083 1.00 91.81 93 TRP A N 1
ATOM 735 C CA . TRP A 1 93 ? 2.279 8.920 0.651 1.00 91.81 93 TRP A CA 1
ATOM 736 C C . TRP A 1 93 ? 1.061 8.030 0.351 1.00 91.81 93 TRP A C 1
ATOM 738 O O . TRP A 1 93 ? 0.407 8.202 -0.673 1.00 91.81 93 TRP A O 1
ATOM 748 N N . LEU A 1 94 ? 0.708 7.113 1.256 1.00 93.38 94 LEU A N 1
ATOM 749 C CA . LEU A 1 94 ? -0.478 6.278 1.126 1.00 93.38 94 LEU A CA 1
ATOM 750 C C . LEU A 1 94 ? -1.776 7.078 1.353 1.00 93.38 94 LEU A C 1
ATOM 752 O O . LEU A 1 94 ? -2.810 6.706 0.812 1.00 93.38 94 LEU A O 1
ATOM 756 N N . LEU A 1 95 ? -1.760 8.189 2.101 1.00 91.12 95 LEU A N 1
ATOM 757 C CA . LEU A 1 95 ? -2.976 8.945 2.443 1.00 91.12 95 LEU A CA 1
ATOM 758 C C . LEU A 1 95 ? -3.738 9.482 1.209 1.00 91.12 95 LEU A C 1
ATOM 760 O O . LEU A 1 95 ? -4.946 9.239 1.132 1.00 91.12 95 LEU A O 1
ATOM 764 N N . PRO A 1 96 ? -3.092 10.146 0.224 1.00 90.94 96 PRO A N 1
ATOM 765 C CA . PRO A 1 96 ? -3.750 10.514 -1.032 1.00 90.94 96 PRO A CA 1
ATOM 766 C C . PRO A 1 96 ? -4.339 9.308 -1.775 1.00 90.94 96 PRO A C 1
ATOM 768 O O . PRO A 1 96 ? -5.476 9.359 -2.237 1.00 90.94 96 PRO A O 1
ATOM 771 N N . LEU A 1 97 ? -3.618 8.184 -1.817 1.00 93.12 97 LEU A N 1
ATOM 772 C CA . LEU A 1 97 ? -4.099 6.965 -2.469 1.00 93.12 97 LEU A CA 1
ATOM 773 C C . LEU A 1 97 ? -5.344 6.393 -1.797 1.00 93.12 97 LEU A C 1
ATOM 775 O O . LEU A 1 97 ? -6.275 5.985 -2.489 1.00 93.12 97 LEU A O 1
ATOM 779 N N . LEU A 1 98 ? -5.389 6.368 -0.463 1.00 91.19 98 LEU A N 1
ATOM 780 C CA . LEU A 1 98 ? -6.568 5.905 0.271 1.00 91.19 98 LEU A CA 1
ATOM 781 C C . LEU A 1 98 ? -7.781 6.786 -0.026 1.00 91.19 98 LEU A C 1
ATOM 783 O O . LEU A 1 98 ? -8.870 6.264 -0.253 1.00 91.19 98 LEU A O 1
ATOM 787 N N . LYS A 1 99 ? -7.586 8.108 -0.074 1.00 89.38 99 LYS A N 1
ATOM 788 C CA . LYS A 1 99 ? -8.645 9.058 -0.424 1.00 89.38 99 LYS A CA 1
ATOM 789 C C . LYS A 1 99 ? -9.249 8.756 -1.802 1.00 89.38 99 LYS A C 1
ATOM 791 O O . LYS A 1 99 ? -10.468 8.782 -1.937 1.00 89.38 99 LYS A O 1
ATOM 796 N N . ASP A 1 100 ? -8.417 8.436 -2.791 1.00 90.56 100 ASP A N 1
ATOM 797 C CA . ASP A 1 100 ? -8.860 8.295 -4.184 1.00 90.56 100 ASP A CA 1
ATOM 798 C C . ASP A 1 100 ? -9.269 6.858 -4.570 1.00 90.56 100 ASP A C 1
ATOM 800 O O . ASP A 1 100 ? -10.022 6.646 -5.530 1.00 90.56 100 ASP A O 1
ATOM 804 N N . CYS A 1 101 ? -8.765 5.847 -3.854 1.00 90.38 101 CYS A N 1
ATOM 805 C CA . CYS A 1 101 ? -8.906 4.436 -4.231 1.00 90.38 101 CYS A CA 1
ATOM 806 C C . CYS A 1 101 ? -9.815 3.611 -3.319 1.00 90.38 101 CYS A C 1
ATOM 808 O O . CYS A 1 101 ? -10.178 2.495 -3.696 1.00 90.38 101 CYS A O 1
ATOM 810 N N . VAL A 1 102 ? -10.224 4.109 -2.152 1.00 87.19 102 VAL A N 1
ATOM 811 C CA . VAL A 1 102 ? -11.176 3.376 -1.310 1.00 87.19 102 VAL A CA 1
ATOM 812 C C . VAL A 1 102 ? -12.577 3.448 -1.927 1.00 87.19 102 VAL A C 1
ATOM 814 O O . VAL A 1 102 ? -13.195 4.503 -1.988 1.00 87.19 102 VAL A O 1
ATOM 817 N N . LEU A 1 103 ? -13.094 2.300 -2.376 1.00 78.88 103 LEU A N 1
ATOM 818 C CA . LEU A 1 103 ? -14.440 2.161 -2.961 1.00 78.88 103 LEU A CA 1
ATOM 819 C C . LEU A 1 103 ? -15.502 1.686 -1.952 1.00 78.88 103 LEU A C 1
ATOM 821 O O . LEU A 1 103 ? -16.637 1.401 -2.324 1.00 78.88 103 LEU A O 1
ATOM 825 N N . GLY A 1 104 ? -15.134 1.578 -0.677 1.00 71.00 104 GLY A N 1
ATOM 826 C CA . GLY A 1 104 ? -15.999 1.112 0.399 1.00 71.00 104 GLY A CA 1
ATOM 827 C C . GLY A 1 104 ? -15.193 0.644 1.608 1.00 71.00 104 GLY A C 1
ATOM 828 O O . GLY A 1 104 ? -13.984 0.431 1.530 1.00 71.00 104 GLY A O 1
ATOM 829 N N . GLY A 1 105 ? -15.861 0.490 2.743 1.00 72.81 105 GLY A N 1
ATOM 830 C CA . GLY A 1 105 ? -15.246 0.058 3.992 1.00 72.81 105 GLY A CA 1
ATOM 831 C C . GLY A 1 105 ? -16.227 0.202 5.145 1.00 72.81 105 GLY A C 1
ATOM 832 O O . GLY A 1 105 ? -17.222 0.917 5.035 1.00 72.81 105 GLY A O 1
ATOM 833 N N . SER A 1 106 ? -15.964 -0.492 6.249 1.00 78.88 106 SER A N 1
ATOM 834 C CA . SER A 1 106 ? -16.747 -0.290 7.465 1.00 78.88 106 SER A CA 1
ATOM 835 C C . SER A 1 106 ? -16.438 1.091 8.039 1.00 78.88 106 SER A C 1
ATOM 837 O O . SER A 1 106 ? -15.272 1.411 8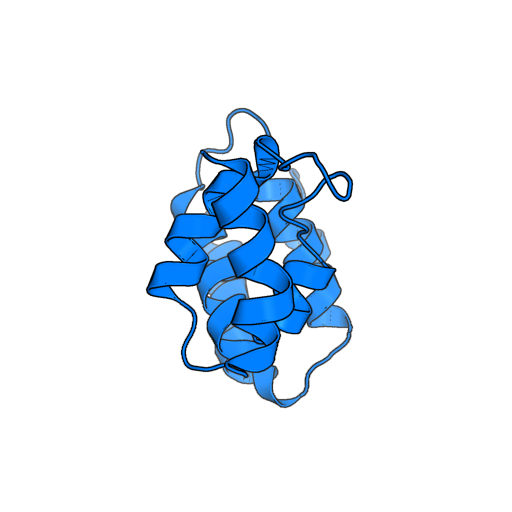.277 1.00 78.88 106 SER A O 1
ATOM 839 N N . LEU A 1 107 ? -17.469 1.899 8.302 1.00 83.00 107 LEU A N 1
ATOM 840 C CA . LEU A 1 107 ? -17.305 3.170 9.014 1.00 83.00 107 LEU A CA 1
ATOM 841 C C . LEU A 1 107 ? -16.633 2.954 10.379 1.00 83.00 107 LEU A C 1
ATOM 843 O O . LEU A 1 107 ? -15.813 3.766 10.798 1.00 83.00 107 LEU A O 1
ATOM 847 N N . THR A 1 108 ? -16.921 1.825 11.029 1.00 85.44 108 THR A N 1
ATOM 848 C CA . THR A 1 108 ? -16.263 1.410 12.271 1.00 85.44 108 THR A CA 1
ATOM 849 C C . THR A 1 108 ? -14.755 1.299 12.085 1.00 85.44 108 THR A C 1
ATOM 851 O O . THR A 1 108 ? -14.004 1.894 12.846 1.00 85.44 108 THR A O 1
ATOM 854 N N . PHE A 1 109 ? -14.300 0.651 11.009 1.00 82.50 109 PHE A N 1
ATOM 855 C CA . PHE A 1 109 ? -12.871 0.521 10.725 1.00 82.50 109 PHE A CA 1
ATOM 856 C C . PHE A 1 109 ? -12.202 1.888 10.491 1.00 82.50 109 PHE A C 1
ATOM 858 O O . PHE A 1 109 ? -11.091 2.130 10.962 1.00 82.50 109 PHE A O 1
ATOM 865 N N . PHE A 1 110 ? -12.885 2.811 9.804 1.00 83.94 110 PHE A N 1
ATOM 866 C CA . PHE A 1 110 ? -12.409 4.190 9.648 1.00 83.94 110 PHE A CA 1
ATOM 867 C C . PHE A 1 110 ? -12.248 4.896 11.002 1.00 83.94 110 PHE A C 1
ATOM 869 O O . PHE A 1 110 ? -11.212 5.522 11.241 1.00 83.94 110 PHE A O 1
ATOM 876 N N . MET A 1 111 ? -13.242 4.775 11.887 1.00 86.50 111 MET A N 1
ATOM 877 C CA . MET A 1 111 ? -13.201 5.365 13.229 1.00 86.50 111 MET A CA 1
ATOM 878 C C . MET A 1 111 ? -12.131 4.736 14.124 1.00 86.50 111 MET A C 1
ATOM 880 O O . MET A 1 111 ? -11.527 5.436 14.925 1.00 86.50 111 MET A O 1
ATOM 884 N N . GLU A 1 112 ? -11.865 3.442 13.990 1.00 86.19 112 GLU A N 1
ATOM 885 C CA . GLU A 1 112 ? -10.883 2.742 14.825 1.00 86.19 112 GLU A CA 1
ATOM 886 C C . GLU A 1 112 ? -9.446 2.911 14.317 1.00 86.19 112 GLU A C 1
ATOM 888 O O . GLU A 1 112 ? -8.505 2.928 15.109 1.00 86.19 112 GLU A O 1
ATOM 893 N N . THR A 1 113 ? -9.257 3.074 13.004 1.00 82.62 113 THR A N 1
ATOM 894 C CA . THR A 1 113 ? -7.916 3.067 12.397 1.00 82.62 113 THR A CA 1
ATOM 895 C C . THR A 1 113 ? -7.451 4.450 11.962 1.00 82.62 113 THR A C 1
ATOM 897 O O . THR A 1 113 ? -6.344 4.857 12.311 1.00 82.62 113 THR A O 1
ATOM 900 N N . LEU A 1 114 ? -8.271 5.187 11.204 1.00 83.44 114 LEU A N 1
ATOM 901 C CA . LEU A 1 114 ? -7.864 6.456 10.588 1.00 83.44 114 LEU A CA 1
ATOM 902 C C . LEU A 1 114 ? -8.140 7.665 11.484 1.00 83.44 114 LEU A C 1
ATOM 904 O O . LEU A 1 114 ? -7.307 8.567 11.546 1.00 83.44 114 LEU A O 1
ATOM 908 N N . LEU A 1 115 ? -9.257 7.681 12.216 1.00 86.69 115 LEU A N 1
ATOM 909 C CA . LEU A 1 115 ? -9.581 8.792 13.118 1.00 86.69 115 LEU A CA 1
ATOM 910 C C . LEU A 1 115 ? -8.510 9.016 14.205 1.00 86.69 115 LEU A C 1
ATOM 912 O O . LEU A 1 115 ? -8.107 10.165 14.390 1.00 86.69 115 LEU A O 1
ATOM 916 N N . PRO A 1 116 ? -7.954 7.978 14.866 1.00 86.69 116 PRO A N 1
ATOM 917 C CA . PRO A 1 116 ? -6.901 8.195 15.853 1.00 86.69 116 PRO A CA 1
ATOM 918 C C . PRO A 1 116 ? -5.594 8.690 15.227 1.00 86.69 116 PRO A C 1
ATOM 920 O O . PRO A 1 116 ? -4.788 9.293 15.917 1.00 86.69 116 PRO A O 1
ATOM 923 N N . ILE A 1 117 ? -5.360 8.434 13.933 1.00 82.94 117 ILE A N 1
ATOM 924 C CA . ILE A 1 117 ? -4.204 8.990 13.211 1.00 82.94 117 ILE A CA 1
ATOM 925 C C . ILE A 1 117 ? -4.416 10.484 12.971 1.00 82.94 117 ILE A C 1
ATOM 927 O O . ILE A 1 117 ? -3.491 11.259 13.171 1.00 82.94 117 ILE A O 1
ATOM 931 N N . ALA A 1 118 ? -5.627 10.892 12.579 1.00 84.00 118 ALA A N 1
ATOM 932 C CA . ALA A 1 118 ? -5.950 12.302 12.372 1.00 84.00 118 ALA A CA 1
ATOM 933 C C . ALA A 1 118 ? -5.790 13.125 13.662 1.00 84.00 118 ALA A C 1
ATOM 935 O O . ALA A 1 118 ? -5.241 14.219 13.610 1.00 84.00 118 ALA A O 1
ATOM 9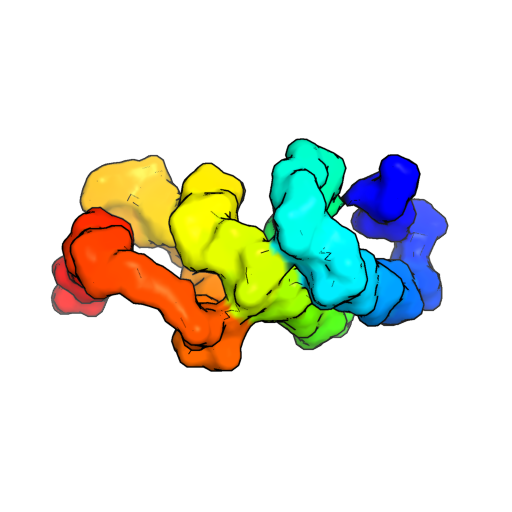36 N N . ALA A 1 119 ? -6.184 12.569 14.812 1.00 85.44 119 ALA A N 1
ATOM 937 C CA . ALA A 1 119 ? -6.017 13.214 16.117 1.00 85.44 119 ALA A CA 1
ATOM 938 C C . ALA A 1 119 ? -4.545 13.390 16.547 1.00 85.44 119 ALA A C 1
ATOM 940 O O . ALA A 1 119 ? -4.256 14.213 17.406 1.00 85.44 119 ALA A O 1
ATOM 941 N N . LEU A 1 120 ? -3.607 12.634 15.964 1.00 82.62 120 LEU A N 1
ATOM 942 C CA . LEU A 1 120 ? -2.166 12.792 16.211 1.00 82.62 120 LEU A CA 1
ATOM 943 C C . LEU A 1 120 ? -1.525 13.894 15.346 1.00 82.62 120 LEU A C 1
ATOM 945 O O . LEU A 1 120 ? -0.336 14.162 15.501 1.00 82.62 120 LEU A O 1
ATOM 949 N N . CYS A 1 121 ? -2.276 14.481 14.409 1.00 69.94 121 CYS A N 1
ATOM 950 C CA . CYS A 1 121 ? -1.806 15.538 13.511 1.00 69.94 121 CYS A CA 1
ATOM 951 C C . CYS A 1 121 ? -2.179 16.960 13.976 1.00 69.94 121 CYS A C 1
ATOM 953 O O . CYS A 1 121 ? -1.866 17.906 13.250 1.00 69.94 121 CYS A O 1
ATOM 955 N N . GLU A 1 122 ? -2.876 17.105 15.108 1.00 59.06 122 GLU A N 1
ATOM 956 C CA . GLU A 1 122 ? -3.176 18.398 15.755 1.00 59.06 122 GLU A CA 1
ATOM 957 C C . GLU A 1 122 ? -1.972 18.932 16.545 1.00 59.06 122 GLU A C 1
ATOM 959 O O . GLU A 1 122 ? -1.749 20.165 16.491 1.00 59.06 122 GLU A O 1
#

Organism: Bombus impatiens (NCBI:txid132113)

InterPro domains:
  IPR012978 RRP12, HEAT domain [PF08161] (2-121)
  IPR052087 Ribosomal RNA-processing protein RRP12 [PTHR48287] (3-119)

Sequence (122 aa):
MIHKALGYEYLEAWCYILDLTALLFQVTGKARSPQLVEILRSLAELRDFYNFSLINDAEYAIGAAIRVLGLETVLNLIPLKVSDNAINLKRTWLLPLLKDCVLGGSLTFFMETLLPIAALCE

pLDDT: mean 85.34, std 8.17, range [59.06, 95.44]

Foldseek 3Di:
DLLCCLDPVNVVCVLVSLVVLLVCCQPCLVVVDVVNLSSLLSLLVLLLDPPRPCNVSSLSSNLSNCLRNHDVSNCVRQPQAPDLLGGPPSRCVCVVSCVVRHPDDDPVCCVVRVVSVVVSVD

Radius of gyration: 14.54 Å; chains: 1; bounding box: 35×34×38 Å

Secondary structure (DSSP, 8-state):
-HHHHTSGGGGGGHHHHHHHHHHHHHHHGGG--HHHHHHHHHHHHHHTSTT-S-HHHHHHHHHHHHHHHHHHHHHHHS-SEEETTEE-GGGTTHHHHHHHH-----HHHIIIIIHHHHGGG-